Protein AF-A0A957QCL2-F1 (afdb_monomer_lite)

Sequence (117 aa):
SWTLGHVIVHTTASAEESAFLAAEMARGVENHGRSRSEIPWETVTTIAQCRDRLEESRRMRLASLALWPTEPYLDLTYQPWPTAPEINAVGRFVLGFWHDSDHLGQIAECVRQAKGG

Secondary structure (DSSP, 8-state):
---HHHHHHHHHHHHHHHHHHHHHHTTTPPP-S-------GGG--SHHHHHHHHHHHHHHHHHHHHTS-SS---S--B-SSTTSPPB-HHHHHHHHHHHHHHTHHHHHHHHHHHH--

Radius of gyration: 15.73 Å; chains: 1; bounding box: 35×24×48 Å

Foldseek 3Di:
DDALLRLLQVLLQLLLQLLQQLLCLQVVHADPDTDGDGDDSVVVDDPVSSVVSVVVSVVSSVVSVVSHPPRGDFVRWDANDPPRDIGGSVRSNVVSVVSNVVCPVVSVVNVVVVVVD

pLDDT: mean 95.17, std 6.0, range [50.0, 98.62]

Structure (mmCIF, N/CA/C/O backbone):
data_AF-A0A957QCL2-F1
#
_entry.id   AF-A0A957QCL2-F1
#
loop_
_atom_site.group_PDB
_atom_site.id
_atom_site.type_symbol
_atom_site.label_atom_id
_atom_site.label_alt_id
_atom_site.label_comp_id
_atom_site.label_asym_id
_atom_site.label_entity_id
_atom_site.label_seq_id
_atom_site.pdbx_PDB_ins_code
_atom_site.Cartn_x
_atom_site.Cartn_y
_atom_site.Cartn_z
_atom_site.occupancy
_atom_site.B_iso_or_equiv
_atom_site.auth_seq_id
_atom_site.auth_comp_id
_atom_site.auth_asym_id
_atom_site.auth_atom_id
_atom_site.pdbx_PDB_model_num
ATOM 1 N N . SER A 1 1 ? -3.769 13.156 20.425 1.00 80.44 1 SER A N 1
ATOM 2 C CA . SER A 1 1 ? -3.567 11.723 20.129 1.00 80.44 1 SER A CA 1
ATOM 3 C C . SER A 1 1 ? -4.410 11.363 18.917 1.00 80.44 1 SER A C 1
ATOM 5 O O . SER A 1 1 ? -5.479 11.950 18.780 1.00 80.44 1 SER A O 1
ATOM 7 N N . TRP A 1 2 ? -3.950 10.482 18.024 1.00 91.12 2 TRP A N 1
ATOM 8 C CA . TRP A 1 2 ? -4.788 9.982 16.923 1.00 91.12 2 TRP A CA 1
ATOM 9 C C . TRP A 1 2 ? -5.814 8.978 17.456 1.00 91.12 2 TRP A C 1
ATOM 11 O O . TRP A 1 2 ? -5.521 8.208 18.371 1.00 91.12 2 TRP A O 1
ATOM 21 N N . THR A 1 3 ? -7.022 8.996 16.894 1.00 93.75 3 THR A N 1
ATOM 22 C CA . THR A 1 3 ? -8.032 7.966 17.161 1.00 93.75 3 THR A CA 1
ATOM 23 C C . THR A 1 3 ? -7.694 6.696 16.382 1.00 93.75 3 THR A C 1
ATOM 25 O O . THR A 1 3 ? -6.943 6.742 15.407 1.00 93.75 3 THR A O 1
ATOM 28 N N . LEU A 1 4 ? -8.293 5.562 16.759 1.00 95.44 4 LEU A N 1
ATOM 29 C CA . LEU A 1 4 ? -8.166 4.334 15.972 1.00 95.44 4 LEU A CA 1
ATOM 30 C C . LEU A 1 4 ? -8.613 4.552 14.515 1.00 95.44 4 LEU A C 1
ATOM 32 O O . LEU A 1 4 ? -7.903 4.149 13.601 1.00 95.44 4 LEU A O 1
ATOM 36 N N . GLY A 1 5 ? -9.739 5.243 14.301 1.00 96.31 5 GLY A N 1
ATOM 37 C CA . GLY A 1 5 ? -10.237 5.567 12.960 1.00 96.31 5 GLY A CA 1
ATOM 38 C C . GLY A 1 5 ? -9.229 6.365 12.130 1.00 96.31 5 GLY A C 1
ATOM 39 O O . GLY A 1 5 ? -8.992 6.026 10.975 1.00 96.31 5 GLY A O 1
ATOM 40 N N . HIS A 1 6 ? -8.560 7.351 12.736 1.00 96.75 6 HIS A N 1
ATOM 41 C CA . HIS A 1 6 ? -7.505 8.122 12.075 1.00 96.75 6 HIS A CA 1
ATOM 42 C C . HIS A 1 6 ? -6.334 7.229 11.652 1.00 96.75 6 HIS A C 1
ATOM 44 O O . HIS A 1 6 ? -5.956 7.243 10.483 1.00 96.75 6 HIS A O 1
ATOM 50 N N . VAL A 1 7 ? -5.805 6.397 12.558 1.00 96.88 7 VAL A N 1
ATOM 51 C CA . VAL A 1 7 ? -4.690 5.495 12.221 1.00 96.88 7 VAL A CA 1
ATOM 52 C C . VAL A 1 7 ? -5.070 4.561 11.067 1.00 96.88 7 VAL A C 1
ATOM 54 O O . VAL A 1 7 ? -4.292 4.416 10.133 1.00 96.88 7 VAL A O 1
ATOM 57 N N . ILE A 1 8 ? -6.274 3.978 11.091 1.00 97.38 8 ILE A N 1
ATOM 58 C CA . ILE A 1 8 ? -6.742 3.060 10.040 1.00 97.38 8 ILE A CA 1
ATOM 59 C C . ILE A 1 8 ? -6.882 3.757 8.685 1.00 97.38 8 ILE A C 1
ATOM 61 O O . ILE A 1 8 ? -6.441 3.214 7.675 1.00 97.38 8 ILE A O 1
ATOM 65 N N . VAL A 1 9 ? -7.477 4.950 8.638 1.00 97.44 9 VAL A N 1
ATOM 66 C CA . VAL A 1 9 ? -7.611 5.718 7.389 1.00 97.44 9 VAL A CA 1
ATOM 67 C C . VAL A 1 9 ? -6.243 6.074 6.813 1.00 97.44 9 VAL A C 1
ATOM 69 O O . VAL A 1 9 ? -6.017 5.907 5.615 1.00 97.44 9 VAL A O 1
ATOM 72 N N . HIS A 1 10 ? -5.322 6.513 7.667 1.00 97.12 10 HIS A N 1
ATOM 73 C CA . HIS A 1 10 ? -3.993 6.940 7.253 1.00 97.12 10 HIS A CA 1
ATOM 74 C C . HIS A 1 10 ? -3.153 5.797 6.665 1.00 97.12 10 HIS A C 1
ATOM 76 O O . HIS A 1 10 ? -2.545 5.947 5.599 1.00 97.12 10 HIS A O 1
ATOM 82 N N . THR A 1 11 ? -3.109 4.653 7.354 1.00 96.75 11 THR A N 1
ATOM 83 C CA . THR A 1 11 ? -2.313 3.493 6.925 1.00 96.75 11 THR A CA 1
ATOM 84 C C . THR A 1 11 ? -2.855 2.920 5.625 1.00 96.75 11 THR A C 1
ATOM 86 O O . THR A 1 11 ? -2.135 2.851 4.631 1.00 96.75 11 THR A O 1
ATOM 89 N N . THR A 1 12 ? -4.161 2.649 5.574 1.00 97.38 12 THR A N 1
ATOM 90 C CA . THR A 1 12 ? -4.809 2.092 4.379 1.00 97.38 12 THR A CA 1
ATOM 91 C C . THR A 1 12 ? -4.619 2.967 3.141 1.00 97.38 12 THR A C 1
ATOM 93 O O . THR A 1 12 ? -4.234 2.449 2.094 1.00 97.38 12 THR A O 1
ATOM 96 N N . ALA A 1 13 ? -4.775 4.287 3.255 1.00 97.2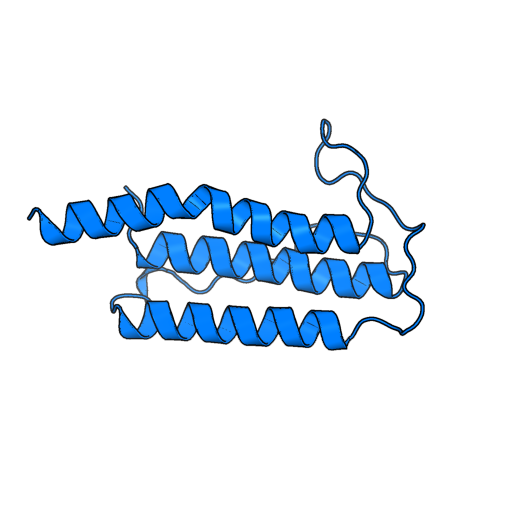5 13 ALA A N 1
ATOM 97 C CA . ALA A 1 13 ? -4.555 5.189 2.128 1.00 97.25 13 ALA A CA 1
ATOM 98 C C . ALA A 1 13 ? -3.086 5.257 1.680 1.00 97.25 13 ALA A C 1
ATOM 100 O O . ALA A 1 13 ? -2.805 5.354 0.484 1.00 97.25 13 ALA A O 1
ATOM 101 N N . SER A 1 14 ? -2.141 5.187 2.621 1.00 96.50 14 SER A N 1
ATOM 102 C CA . SER A 1 14 ? -0.706 5.153 2.308 1.00 96.50 14 SER A CA 1
ATOM 103 C C . SER A 1 14 ? -0.319 3.855 1.594 1.00 96.50 14 SER A C 1
ATOM 105 O O . SER A 1 14 ? 0.405 3.887 0.597 1.00 96.50 14 SER A O 1
ATOM 107 N N . ALA A 1 15 ? -0.837 2.714 2.053 1.00 97.25 15 ALA A N 1
ATOM 108 C CA . ALA A 1 15 ? -0.586 1.421 1.430 1.00 97.25 15 ALA A CA 1
ATOM 109 C C . ALA A 1 15 ? -1.246 1.293 0.052 1.00 97.25 15 ALA A C 1
ATOM 111 O O . ALA A 1 15 ? -0.645 0.733 -0.863 1.00 97.25 15 ALA A O 1
ATOM 112 N N . GLU A 1 16 ? -2.451 1.837 -0.123 1.00 98.12 16 GLU A N 1
ATOM 113 C CA . GLU A 1 16 ? -3.129 1.899 -1.421 1.00 98.12 16 GLU A CA 1
ATOM 114 C C . GLU A 1 16 ? -2.371 2.765 -2.420 1.00 98.12 16 GLU A C 1
ATOM 116 O O . GLU A 1 16 ? -2.089 2.296 -3.518 1.00 98.12 16 GLU A O 1
ATOM 121 N N . GLU A 1 17 ? -1.974 3.982 -2.039 1.00 97.81 17 GLU A N 1
ATOM 122 C CA . GLU A 1 17 ? -1.133 4.851 -2.874 1.00 97.81 17 GLU A CA 1
ATOM 123 C C . GLU A 1 17 ? 0.121 4.105 -3.350 1.00 97.81 17 GLU A C 1
ATOM 125 O O . GLU A 1 17 ? 0.430 4.080 -4.543 1.00 97.81 17 GLU A O 1
ATOM 130 N N . SER A 1 18 ? 0.819 3.443 -2.423 1.00 97.69 18 SER A N 1
ATOM 131 C CA . SER A 1 18 ? 2.003 2.648 -2.749 1.00 97.69 18 SER A CA 1
ATOM 132 C C . SER A 1 18 ? 1.684 1.518 -3.731 1.00 97.69 18 SER A C 1
ATOM 134 O O . SER A 1 18 ? 2.451 1.265 -4.657 1.00 97.69 18 SER A O 1
ATOM 136 N N . ALA A 1 19 ? 0.539 0.861 -3.559 1.00 98.06 19 ALA A N 1
ATOM 137 C CA . ALA A 1 19 ? 0.117 -0.269 -4.367 1.00 98.06 19 ALA A CA 1
ATOM 138 C C . ALA A 1 19 ? -0.277 0.116 -5.803 1.00 98.06 19 ALA A C 1
ATOM 140 O O . ALA A 1 19 ? 0.105 -0.580 -6.748 1.00 98.06 19 ALA A O 1
ATOM 141 N N . PHE A 1 20 ? -0.987 1.234 -5.979 1.00 97.94 20 PHE A N 1
ATOM 142 C CA . PHE A 1 20 ? -1.344 1.754 -7.302 1.00 97.94 20 PHE A CA 1
ATOM 143 C C . PHE A 1 20 ? -0.120 2.271 -8.058 1.00 97.94 20 PHE A C 1
ATOM 145 O O . PHE A 1 20 ? 0.087 1.885 -9.206 1.00 97.94 20 PHE A O 1
ATOM 152 N N . LEU A 1 21 ? 0.742 3.054 -7.404 1.00 98.06 21 LEU A N 1
ATOM 153 C CA . LEU A 1 21 ? 1.966 3.556 -8.039 1.00 98.06 21 LEU A CA 1
ATOM 154 C C . LEU A 1 21 ? 2.930 2.421 -8.401 1.00 98.06 21 LEU A C 1
ATOM 156 O O . LEU A 1 21 ? 3.586 2.474 -9.435 1.00 98.06 21 LEU A O 1
ATOM 160 N N . ALA A 1 22 ? 2.991 1.361 -7.593 1.00 98.25 22 ALA A N 1
ATOM 161 C CA . ALA A 1 22 ? 3.758 0.172 -7.941 1.00 98.25 22 ALA A CA 1
ATOM 162 C C . ALA A 1 22 ? 3.217 -0.529 -9.200 1.00 98.25 22 ALA A C 1
ATOM 164 O O . ALA A 1 22 ? 4.003 -0.960 -10.038 1.00 98.25 22 ALA A O 1
ATOM 165 N N . ALA A 1 23 ? 1.892 -0.619 -9.362 1.00 98.31 23 A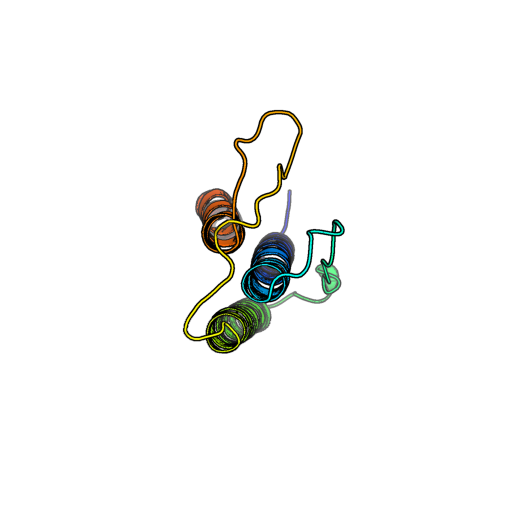LA A N 1
ATOM 166 C CA . ALA A 1 23 ? 1.278 -1.194 -10.561 1.00 98.31 23 ALA A CA 1
ATOM 167 C C . ALA A 1 23 ? 1.520 -0.341 -11.819 1.00 98.31 23 ALA A C 1
ATOM 169 O O . ALA A 1 23 ? 1.694 -0.883 -12.910 1.00 98.31 23 ALA A O 1
ATOM 170 N N . GLU A 1 24 ? 1.566 0.984 -11.677 1.00 98.31 24 GLU A N 1
ATOM 171 C CA . GLU A 1 24 ? 1.970 1.898 -12.749 1.00 98.31 24 GLU A CA 1
ATOM 172 C C . GLU A 1 24 ? 3.434 1.678 -13.152 1.00 98.31 24 GLU A C 1
ATOM 174 O O . GLU A 1 24 ? 3.719 1.431 -14.326 1.00 98.31 24 GLU A O 1
ATOM 179 N N . MET A 1 25 ? 4.347 1.658 -12.177 1.00 98.38 25 MET A N 1
ATOM 180 C CA . MET A 1 25 ? 5.768 1.392 -12.417 1.00 98.38 25 MET A CA 1
ATOM 181 C C . MET A 1 25 ? 6.004 0.021 -13.057 1.00 98.38 25 MET A C 1
ATOM 183 O O . MET A 1 25 ? 6.774 -0.089 -14.006 1.00 98.38 25 MET A O 1
ATOM 187 N N . ALA A 1 26 ? 5.292 -1.020 -12.609 1.00 98.62 26 ALA A N 1
ATOM 188 C CA . ALA A 1 26 ? 5.379 -2.365 -13.182 1.00 98.62 26 ALA A CA 1
ATOM 189 C C . ALA A 1 26 ? 4.989 -2.413 -14.670 1.00 98.62 26 ALA A C 1
ATOM 191 O O . ALA A 1 26 ? 5.346 -3.365 -15.361 1.00 98.62 26 ALA A O 1
ATOM 192 N N . ARG A 1 27 ? 4.278 -1.392 -15.167 1.00 97.94 27 ARG A N 1
ATOM 193 C CA . ARG A 1 27 ? 3.870 -1.209 -16.568 1.00 97.94 27 ARG A CA 1
ATOM 194 C C . ARG A 1 27 ? 4.720 -0.172 -17.316 1.00 97.94 27 ARG A C 1
ATOM 196 O O . ARG A 1 27 ? 4.368 0.189 -18.436 1.00 97.94 27 ARG A O 1
ATOM 203 N N . GLY A 1 28 ? 5.809 0.304 -16.711 1.00 97.75 28 GLY A N 1
ATOM 204 C CA . GLY A 1 28 ? 6.743 1.250 -17.323 1.00 97.75 28 GLY A CA 1
ATOM 205 C C . GLY A 1 28 ? 6.345 2.723 -17.196 1.00 97.75 28 GLY A C 1
ATOM 206 O O . GLY A 1 28 ? 6.875 3.550 -17.931 1.00 97.75 28 GLY A O 1
ATOM 207 N N . VAL A 1 29 ? 5.414 3.073 -16.301 1.00 98.12 29 VAL A N 1
ATOM 208 C CA . VAL A 1 29 ? 5.058 4.476 -16.037 1.00 98.12 29 VAL A CA 1
ATOM 209 C C . VAL A 1 29 ? 5.993 5.048 -14.972 1.00 98.12 29 VAL A C 1
ATOM 211 O O . VAL A 1 29 ? 6.073 4.518 -13.863 1.00 98.12 29 VAL A O 1
ATOM 214 N N . GLU A 1 30 ? 6.693 6.134 -15.304 1.00 97.56 30 GLU A N 1
ATOM 215 C CA . GLU A 1 30 ? 7.572 6.845 -14.369 1.00 97.56 30 GLU A CA 1
ATOM 216 C C . GLU A 1 30 ? 6.801 7.365 -13.149 1.00 97.56 30 GLU A C 1
ATOM 218 O O . GLU A 1 30 ? 5.649 7.798 -13.252 1.00 97.56 30 GLU A O 1
ATOM 223 N N . ASN A 1 31 ? 7.443 7.345 -11.976 1.00 96.25 31 ASN A N 1
ATOM 224 C CA . ASN A 1 31 ? 6.829 7.900 -10.777 1.00 96.25 31 ASN A CA 1
ATOM 225 C C . ASN A 1 31 ? 6.600 9.411 -10.943 1.00 96.25 31 ASN A C 1
ATOM 227 O O . ASN A 1 31 ? 7.524 10.162 -11.243 1.00 96.25 31 ASN A O 1
ATOM 231 N N . HIS A 1 32 ? 5.371 9.856 -10.684 1.00 96.12 32 HIS A N 1
ATOM 232 C CA . HIS A 1 32 ? 4.947 11.255 -10.833 1.00 96.12 32 HIS A CA 1
ATOM 233 C C . HIS A 1 32 ? 4.519 11.903 -9.507 1.00 96.12 32 HIS A C 1
ATOM 235 O O . HIS A 1 32 ? 3.920 12.978 -9.490 1.00 96.12 32 HIS A O 1
ATOM 241 N N . GLY A 1 33 ? 4.873 11.287 -8.376 1.00 93.31 33 GLY A N 1
ATOM 242 C CA . GLY A 1 33 ? 4.598 11.810 -7.041 1.00 93.31 33 GLY A CA 1
ATOM 243 C C . GLY A 1 33 ? 3.416 11.136 -6.343 1.00 93.31 33 GLY A C 1
ATOM 244 O O . GLY A 1 33 ? 3.311 9.908 -6.312 1.00 93.31 33 GLY A O 1
ATOM 245 N N . ARG A 1 34 ? 2.589 11.944 -5.666 1.00 93.19 34 ARG A N 1
ATOM 246 C CA . ARG A 1 34 ? 1.528 11.470 -4.764 1.00 93.19 34 ARG A CA 1
ATOM 247 C C . ARG A 1 34 ? 0.225 11.202 -5.508 1.00 93.19 34 ARG A C 1
ATOM 249 O O . ARG A 1 34 ? -0.220 12.027 -6.298 1.00 93.19 34 ARG A O 1
ATOM 256 N N . SER A 1 35 ? -0.430 10.104 -5.152 1.00 93.19 35 SER A N 1
ATOM 257 C CA . SER A 1 35 ? -1.761 9.716 -5.642 1.00 93.19 35 SER A CA 1
ATOM 258 C C . SER A 1 35 ? -2.726 9.355 -4.506 1.00 93.19 35 SER A C 1
ATOM 260 O O . SER A 1 35 ? -3.768 8.741 -4.727 1.00 93.19 35 SER A O 1
ATOM 262 N N . ARG A 1 36 ? -2.390 9.736 -3.268 1.00 92.00 36 ARG A N 1
ATOM 263 C CA . ARG A 1 36 ? -3.180 9.408 -2.081 1.00 92.00 36 ARG A CA 1
ATOM 264 C C . ARG A 1 36 ? -4.597 9.969 -2.120 1.00 92.00 36 ARG A C 1
ATOM 266 O O . ARG A 1 36 ? -4.794 11.170 -2.292 1.00 92.00 36 ARG A O 1
ATOM 273 N N . SER A 1 37 ? -5.557 9.102 -1.814 1.00 91.94 37 SER A N 1
ATOM 274 C CA . SER A 1 37 ? -6.935 9.466 -1.502 1.00 91.94 37 SER A CA 1
ATOM 275 C C . SER A 1 37 ? -7.264 8.987 -0.089 1.00 91.94 37 SER A C 1
ATOM 277 O O . SER A 1 37 ? -7.211 7.792 0.193 1.00 91.94 37 SER A O 1
ATOM 279 N N . GLU A 1 38 ? -7.550 9.924 0.813 1.00 92.69 38 GLU A N 1
ATOM 280 C CA . GLU A 1 38 ? -7.957 9.632 2.191 1.00 92.69 38 GLU A CA 1
ATOM 281 C C . GLU A 1 38 ? -9.437 9.995 2.361 1.00 92.69 38 GLU A C 1
ATOM 283 O O . GLU A 1 38 ? -9.876 11.057 1.914 1.00 92.69 38 GLU A O 1
ATOM 288 N N . ILE A 1 39 ? -10.213 9.126 3.016 1.00 93.81 39 ILE A N 1
ATOM 289 C CA . ILE A 1 39 ? -11.560 9.489 3.474 1.00 93.81 39 ILE A CA 1
ATOM 290 C C . ILE A 1 39 ? -11.451 10.364 4.735 1.00 93.81 39 ILE A C 1
ATOM 292 O O . ILE A 1 39 ? -10.486 10.212 5.481 1.00 93.81 39 ILE A O 1
ATOM 296 N N . PRO A 1 40 ? -12.416 11.249 5.037 1.00 96.06 40 PRO A N 1
ATOM 297 C CA . PRO A 1 40 ? -12.375 12.029 6.273 1.00 96.06 40 PRO A CA 1
ATOM 298 C C . PRO A 1 40 ? -12.442 11.100 7.493 1.00 96.06 40 PRO A C 1
ATOM 300 O O . PRO A 1 40 ? -13.445 10.407 7.700 1.00 96.06 40 PRO A O 1
ATOM 303 N N . TRP A 1 41 ? -11.376 11.049 8.294 1.00 96.31 41 TRP A N 1
ATOM 304 C CA . TRP A 1 41 ? -11.259 10.105 9.411 1.00 96.31 41 TRP A CA 1
ATOM 305 C C . TRP A 1 41 ? -12.322 10.332 10.489 1.00 96.31 41 TRP A C 1
ATOM 307 O O . TRP A 1 41 ? -12.699 9.392 11.186 1.00 96.31 41 TRP A O 1
ATOM 317 N N . GLU A 1 42 ? -12.852 11.550 10.591 1.00 96.75 42 GLU A N 1
ATOM 318 C CA . GLU A 1 42 ? -13.932 11.938 11.498 1.00 96.75 42 GLU A CA 1
ATOM 319 C C . GLU A 1 42 ? -15.219 11.138 11.246 1.00 96.75 42 GLU A C 1
ATOM 321 O O . GLU A 1 42 ? -16.058 11.007 12.136 1.00 96.75 42 GLU A O 1
ATOM 326 N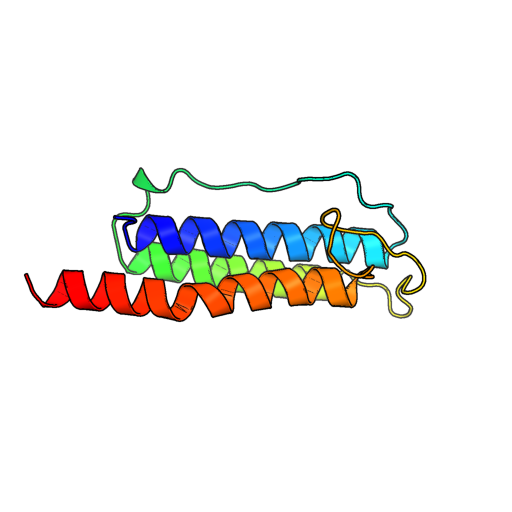 N . THR A 1 43 ? -15.375 10.573 10.044 1.00 96.75 43 THR A N 1
ATOM 327 C CA . THR A 1 43 ? -16.530 9.738 9.676 1.00 96.75 43 THR A CA 1
ATOM 328 C C . THR A 1 43 ? -16.393 8.279 10.133 1.00 96.75 43 THR A C 1
ATOM 330 O O . THR A 1 43 ? -17.391 7.552 10.189 1.00 96.75 43 THR A O 1
ATOM 333 N N . VAL A 1 44 ? -15.184 7.847 10.515 1.00 96.75 44 VAL A N 1
ATOM 334 C CA . VAL A 1 44 ? -14.880 6.488 10.985 1.00 96.75 44 VAL A CA 1
ATOM 335 C C . VAL A 1 44 ? -14.980 6.453 12.508 1.00 96.75 44 VAL A C 1
ATOM 337 O O . VAL A 1 44 ? -14.015 6.686 13.236 1.00 96.75 44 VAL A O 1
ATOM 340 N N . THR A 1 45 ? -16.181 6.162 12.998 1.00 95.62 45 THR A N 1
ATOM 341 C CA . THR A 1 45 ? -16.540 6.244 14.424 1.00 95.62 45 THR A CA 1
ATOM 342 C C . THR A 1 45 ? -16.784 4.882 15.068 1.00 95.62 45 THR A C 1
ATOM 344 O O . THR A 1 45 ? -16.921 4.787 16.287 1.00 95.62 45 THR A O 1
ATOM 347 N N . THR A 1 46 ? -16.806 3.806 14.278 1.00 95.56 46 THR A N 1
ATOM 348 C CA . THR A 1 46 ? -17.085 2.448 14.757 1.00 95.56 46 THR A CA 1
ATOM 349 C C . THR A 1 46 ? -15.977 1.460 14.393 1.00 95.56 46 THR A C 1
ATOM 351 O O . THR A 1 46 ? -15.264 1.605 13.398 1.00 95.56 46 THR A O 1
ATOM 354 N N . ILE A 1 47 ? -15.867 0.386 15.181 1.00 95.31 47 ILE A N 1
ATOM 355 C CA . ILE A 1 47 ? -14.961 -0.735 14.884 1.00 95.31 47 ILE A CA 1
ATOM 356 C C . ILE A 1 47 ? -15.354 -1.449 13.585 1.00 95.31 47 ILE A C 1
ATOM 358 O O . ILE A 1 47 ? -14.473 -1.927 12.873 1.00 95.31 47 ILE A O 1
ATOM 362 N N . ALA A 1 48 ? -16.651 -1.520 13.268 1.00 97.81 48 ALA A N 1
ATOM 363 C CA . ALA A 1 48 ? -17.127 -2.095 12.012 1.00 97.81 48 ALA A CA 1
ATOM 364 C C . ALA A 1 48 ? -16.545 -1.333 10.813 1.00 97.81 48 ALA A C 1
ATOM 366 O O . ALA A 1 48 ? -15.854 -1.936 10.003 1.00 97.81 48 ALA A O 1
ATOM 367 N N . GLN A 1 49 ? -16.664 -0.001 10.799 1.00 97.88 49 GLN A N 1
ATOM 368 C CA . GLN A 1 49 ? -16.075 0.833 9.743 1.00 97.88 49 GLN A CA 1
ATOM 369 C C . GLN A 1 49 ? -14.550 0.681 9.648 1.00 97.88 49 GLN A C 1
ATOM 371 O O . GLN A 1 49 ? -14.003 0.661 8.549 1.00 97.88 49 GLN A O 1
ATOM 376 N N . CYS A 1 50 ? -13.850 0.541 10.780 1.00 97.25 50 CYS A N 1
ATOM 377 C CA . CYS A 1 50 ? -12.407 0.284 10.765 1.00 97.25 50 CYS A CA 1
ATOM 378 C C . CYS A 1 50 ? -12.073 -1.039 10.056 1.00 97.25 50 CYS A C 1
ATOM 380 O O . CYS A 1 50 ? -11.131 -1.100 9.270 1.00 97.25 50 CYS A O 1
ATOM 382 N N . ARG A 1 51 ? -12.840 -2.103 10.329 1.00 97.62 51 ARG A N 1
ATOM 383 C CA . ARG A 1 51 ? -12.662 -3.411 9.681 1.00 97.62 51 ARG A CA 1
ATOM 384 C C . ARG A 1 51 ? -13.004 -3.352 8.199 1.00 97.62 51 ARG A C 1
ATOM 386 O O . ARG A 1 51 ? -12.214 -3.829 7.394 1.00 97.62 51 ARG A O 1
ATOM 393 N N . ASP A 1 52 ? -14.114 -2.714 7.847 1.00 98.25 52 ASP A N 1
ATOM 394 C CA . ASP A 1 52 ? -14.536 -2.563 6.453 1.00 98.25 52 ASP A CA 1
ATOM 395 C C . ASP A 1 52 ? -13.472 -1.818 5.638 1.00 98.25 52 ASP A C 1
ATOM 397 O O . ASP A 1 52 ? -13.099 -2.261 4.553 1.00 98.25 52 ASP A O 1
ATOM 401 N N . ARG A 1 53 ? -12.892 -0.748 6.200 1.00 97.56 53 ARG A N 1
ATOM 402 C CA . ARG A 1 53 ? -11.807 0.006 5.559 1.00 97.56 53 ARG A CA 1
ATOM 403 C C . ARG A 1 53 ? -10.552 -0.844 5.336 1.00 97.56 53 ARG A C 1
ATOM 405 O O . ARG A 1 53 ? -9.924 -0.730 4.282 1.00 97.56 53 ARG A O 1
ATOM 412 N N . LEU A 1 54 ? -10.192 -1.696 6.302 1.00 97.38 54 LEU A N 1
ATOM 413 C CA . LEU A 1 54 ? -9.067 -2.633 6.184 1.00 97.38 54 LEU A CA 1
ATOM 414 C C . LEU A 1 54 ? -9.314 -3.696 5.104 1.00 97.38 54 LEU A C 1
ATOM 416 O O . LEU A 1 54 ? -8.405 -3.986 4.323 1.00 97.38 54 LEU A O 1
ATOM 420 N N . GLU A 1 55 ? -10.522 -4.257 5.036 1.00 98.50 55 GLU A N 1
ATOM 421 C CA . GLU A 1 55 ? -10.889 -5.256 4.025 1.00 98.50 55 GLU A CA 1
ATOM 422 C C . GLU A 1 55 ? -10.961 -4.652 2.619 1.00 98.50 55 GLU A C 1
ATOM 424 O O . GLU A 1 55 ? -10.4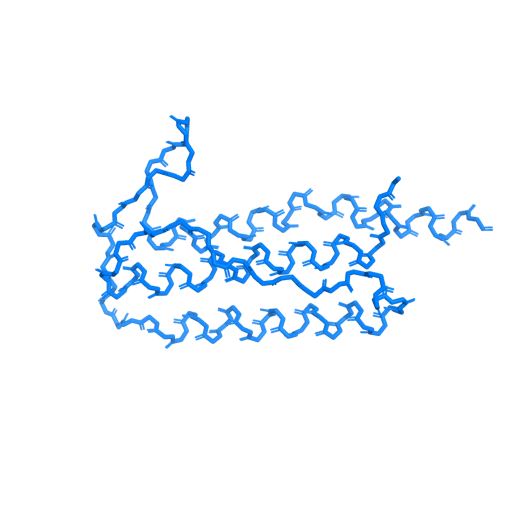50 -5.237 1.661 1.00 98.50 55 GLU A O 1
ATOM 429 N N . GLU A 1 56 ? -11.504 -3.442 2.484 1.00 98.19 56 GLU A N 1
ATOM 430 C CA . GLU A 1 56 ? -11.468 -2.696 1.227 1.00 98.19 56 GLU A CA 1
ATOM 431 C C . GLU A 1 56 ? -10.024 -2.454 0.769 1.00 98.19 56 GLU A C 1
ATOM 433 O O . GLU A 1 56 ? -9.671 -2.780 -0.368 1.00 98.19 56 GLU A O 1
ATOM 438 N N . SER A 1 57 ? -9.168 -1.975 1.675 1.00 97.81 57 SER A N 1
ATOM 439 C CA . SER A 1 57 ? -7.748 -1.756 1.398 1.00 97.81 57 SER A CA 1
ATOM 440 C C . SER A 1 57 ? -7.036 -3.040 0.983 1.00 97.81 57 SER A C 1
ATOM 442 O O . SER A 1 57 ? -6.251 -3.068 0.033 1.00 97.81 57 SER A O 1
ATOM 444 N N . ARG A 1 58 ? -7.315 -4.154 1.672 1.00 98.00 58 ARG A N 1
ATOM 445 C CA . ARG A 1 58 ? -6.792 -5.477 1.314 1.00 98.00 58 ARG A CA 1
ATOM 446 C C . ARG A 1 58 ? -7.211 -5.866 -0.103 1.00 98.00 58 ARG A C 1
ATOM 448 O O . ARG A 1 58 ? -6.355 -6.255 -0.897 1.00 98.00 58 ARG A O 1
ATOM 455 N N . ARG A 1 59 ? -8.498 -5.740 -0.435 1.00 98.50 59 ARG A N 1
ATOM 456 C CA . ARG A 1 59 ? -9.032 -6.042 -1.771 1.00 98.50 59 ARG A CA 1
ATOM 457 C C . ARG A 1 59 ? -8.349 -5.199 -2.849 1.00 98.50 59 ARG A C 1
ATOM 459 O O . ARG A 1 59 ? -7.956 -5.747 -3.875 1.00 98.50 59 ARG A O 1
ATOM 466 N N . MET A 1 60 ? -8.186 -3.895 -2.621 1.00 98.06 60 MET A N 1
ATOM 467 C CA . MET A 1 60 ? -7.546 -2.976 -3.569 1.00 98.06 60 MET A CA 1
ATOM 468 C C . MET A 1 60 ? -6.078 -3.332 -3.820 1.00 98.06 60 MET A C 1
ATOM 470 O O . MET A 1 60 ? -5.665 -3.410 -4.974 1.00 98.06 60 MET A O 1
ATOM 474 N N . ARG A 1 61 ? -5.310 -3.631 -2.767 1.00 97.75 61 ARG A N 1
ATOM 475 C CA . ARG A 1 61 ? -3.893 -4.026 -2.880 1.00 97.75 61 ARG A CA 1
ATOM 476 C C . ARG A 1 61 ? -3.697 -5.370 -3.582 1.00 97.75 61 ARG A C 1
ATOM 478 O O . ARG A 1 61 ? -2.754 -5.541 -4.345 1.00 97.75 61 ARG A O 1
ATOM 485 N N . LEU A 1 62 ? -4.592 -6.331 -3.355 1.00 98.19 62 LEU A N 1
ATOM 486 C CA . LEU A 1 62 ? -4.566 -7.599 -4.091 1.00 98.19 62 LEU A CA 1
ATOM 487 C C . LEU A 1 62 ? -4.928 -7.397 -5.567 1.00 98.19 62 LEU A C 1
ATOM 489 O O . LEU A 1 62 ? -4.286 -7.974 -6.442 1.00 98.19 62 LEU A O 1
ATOM 493 N N . ALA A 1 63 ? -5.920 -6.550 -5.853 1.00 98.44 63 ALA A N 1
ATOM 494 C CA . ALA A 1 63 ? -6.282 -6.211 -7.222 1.00 98.44 63 ALA A CA 1
ATOM 495 C C . ALA A 1 63 ? -5.141 -5.485 -7.951 1.00 98.44 63 ALA A C 1
ATOM 497 O O . ALA A 1 63 ? -4.888 -5.790 -9.110 1.00 98.44 63 ALA A O 1
ATOM 498 N N . SER A 1 64 ? -4.414 -4.581 -7.286 1.00 97.88 64 SER A N 1
ATOM 499 C CA . SER A 1 64 ? -3.296 -3.873 -7.914 1.00 97.88 64 SER A CA 1
ATOM 500 C C . SER A 1 64 ? -2.146 -4.810 -8.284 1.00 97.88 64 SER A C 1
ATOM 502 O O . SER A 1 64 ? -1.542 -4.614 -9.330 1.00 97.88 64 SER A O 1
ATOM 504 N N . LEU A 1 65 ? -1.875 -5.852 -7.488 1.00 97.56 65 LEU A N 1
ATOM 505 C CA . LEU A 1 65 ? -0.921 -6.906 -7.858 1.00 97.56 65 LEU A CA 1
ATOM 506 C C . LEU A 1 65 ? -1.386 -7.692 -9.085 1.00 97.56 65 LEU A C 1
ATOM 508 O O . LEU A 1 65 ? -0.581 -8.005 -9.955 1.00 97.56 65 LEU A O 1
ATOM 512 N N . ALA A 1 66 ? -2.684 -7.979 -9.187 1.00 97.88 66 ALA A N 1
ATOM 513 C CA . ALA A 1 66 ? -3.244 -8.687 -10.336 1.00 97.88 66 ALA A CA 1
ATOM 514 C C . ALA A 1 66 ? -3.174 -7.879 -11.650 1.00 97.88 66 ALA A C 1
ATOM 516 O O . ALA A 1 66 ? -3.332 -8.457 -12.722 1.00 97.88 66 ALA A O 1
ATOM 517 N N . LEU A 1 67 ? -2.934 -6.563 -11.583 1.00 96.25 67 LEU A N 1
ATOM 518 C CA . LEU A 1 67 ? -2.717 -5.707 -12.757 1.00 96.25 67 LEU A CA 1
ATOM 519 C C . LEU A 1 67 ? -1.289 -5.781 -13.312 1.00 96.25 67 LEU A C 1
ATOM 521 O O . LEU A 1 67 ? -1.037 -5.236 -14.389 1.00 96.25 67 LEU A O 1
ATOM 525 N N . TRP A 1 68 ? -0.344 -6.378 -12.580 1.00 98.31 68 TRP A N 1
ATOM 526 C CA . TRP A 1 68 ? 1.043 -6.438 -13.030 1.00 98.31 68 TRP A CA 1
ATOM 527 C C . TRP A 1 68 ? 1.147 -7.343 -14.264 1.00 98.31 68 TRP A C 1
ATOM 529 O O . TRP A 1 68 ? 0.539 -8.417 -14.288 1.00 98.31 68 TRP A O 1
ATOM 539 N N . PRO A 1 69 ? 1.904 -6.939 -15.297 1.00 97.75 69 PRO A N 1
ATOM 540 C CA . PRO A 1 69 ? 2.165 -7.818 -16.428 1.00 97.75 69 PRO A CA 1
ATOM 541 C C . PRO A 1 69 ? 2.978 -9.036 -15.968 1.00 97.75 69 PRO A C 1
ATOM 543 O O . PRO A 1 69 ? 3.688 -8.981 -14.964 1.00 97.75 69 PRO A O 1
ATOM 546 N N . THR A 1 70 ? 2.908 -10.134 -16.727 1.00 97.75 70 THR A N 1
ATOM 547 C CA . THR A 1 70 ? 3.712 -11.341 -16.460 1.00 97.75 70 THR A CA 1
ATOM 548 C C . THR A 1 70 ? 5.211 -11.030 -16.402 1.00 97.75 70 THR A C 1
ATOM 550 O O . THR A 1 70 ? 5.923 -11.614 -15.590 1.00 97.75 70 THR A O 1
ATOM 553 N N . GLU A 1 71 ? 5.663 -10.072 -17.213 1.00 97.75 71 GLU A N 1
ATOM 554 C CA . GLU A 1 71 ? 7.021 -9.526 -17.205 1.00 97.75 71 GLU A CA 1
ATOM 555 C C . GLU A 1 71 ? 6.969 -8.035 -16.814 1.00 97.75 71 GLU A C 1
ATOM 557 O O . GLU A 1 71 ? 6.722 -7.183 -17.670 1.00 97.75 71 GLU A O 1
ATOM 562 N N . PRO A 1 72 ? 7.113 -7.694 -15.518 1.00 98.00 72 PRO A N 1
ATOM 563 C CA . PRO A 1 72 ? 7.092 -6.308 -15.054 1.00 98.00 72 PRO A CA 1
ATOM 564 C C . PRO A 1 72 ? 8.393 -5.560 -15.355 1.00 98.00 72 PRO A C 1
ATOM 566 O O . PRO A 1 72 ? 9.483 -6.128 -15.316 1.00 98.00 72 PRO A O 1
ATOM 569 N N . TYR A 1 73 ? 8.279 -4.250 -15.579 1.00 97.75 73 TYR A N 1
ATOM 570 C CA . TYR A 1 73 ? 9.420 -3.349 -15.765 1.00 97.75 73 TYR A CA 1
ATOM 571 C C . TYR A 1 73 ? 10.127 -3.093 -14.425 1.00 97.75 73 TYR A C 1
ATOM 573 O O . TYR A 1 73 ? 9.777 -2.174 -13.686 1.00 97.75 73 TYR A O 1
ATOM 581 N N . LEU A 1 74 ? 11.111 -3.929 -14.087 1.00 97.94 74 LEU A N 1
ATOM 582 C CA . LEU A 1 74 ? 11.833 -3.850 -12.808 1.00 97.94 74 LEU A CA 1
ATOM 583 C C . LEU A 1 74 ? 13.101 -2.991 -12.843 1.00 97.94 74 LEU A C 1
ATOM 585 O O . LEU A 1 74 ? 13.602 -2.646 -11.771 1.00 97.94 74 LEU A O 1
ATOM 589 N N . ASP A 1 75 ? 13.568 -2.624 -14.037 1.00 98.00 75 ASP A N 1
ATOM 590 C CA . ASP A 1 75 ? 14.686 -1.691 -14.235 1.00 98.00 75 ASP A CA 1
ATOM 591 C C . ASP A 1 75 ? 14.259 -0.227 -14.054 1.00 98.00 75 ASP A C 1
ATOM 593 O O . ASP A 1 75 ? 15.099 0.650 -13.875 1.00 98.00 75 ASP A O 1
ATOM 597 N N . LEU A 1 76 ? 12.949 0.048 -14.083 1.00 98.12 76 LEU A N 1
ATOM 598 C CA . LEU A 1 76 ? 12.417 1.369 -13.779 1.00 98.12 76 LEU A CA 1
ATOM 599 C C . LEU A 1 76 ? 12.461 1.599 -12.266 1.00 98.12 76 LEU A C 1
ATOM 601 O O . LEU A 1 76 ? 11.672 1.024 -11.506 1.00 98.12 76 LEU A O 1
ATOM 605 N N . THR A 1 77 ? 13.377 2.461 -11.839 1.00 98.25 77 THR A N 1
ATOM 606 C CA . THR A 1 77 ? 13.573 2.837 -10.440 1.00 98.25 77 THR A CA 1
ATOM 607 C C . THR A 1 77 ? 13.251 4.307 -10.199 1.00 98.25 77 THR A C 1
ATOM 609 O O . THR A 1 77 ? 13.210 5.125 -11.116 1.00 98.25 77 THR A O 1
ATOM 612 N N . TYR A 1 78 ? 12.992 4.654 -8.939 1.00 96.75 78 TYR A N 1
ATOM 613 C CA . TYR A 1 78 ? 12.976 6.042 -8.491 1.00 96.75 78 TYR A CA 1
ATOM 614 C C . TYR A 1 78 ? 13.425 6.150 -7.033 1.00 96.75 78 TYR A C 1
ATOM 616 O O . TYR A 1 78 ? 13.375 5.176 -6.275 1.00 96.75 78 TYR A O 1
ATOM 624 N N . GLN A 1 79 ? 13.835 7.352 -6.631 1.00 97.19 79 GLN A N 1
ATOM 625 C CA . GLN A 1 79 ? 14.181 7.665 -5.252 1.00 97.19 79 GLN A CA 1
ATOM 626 C C . GLN A 1 79 ? 12.981 8.328 -4.538 1.00 97.19 79 GLN A C 1
ATOM 628 O O . GLN A 1 79 ? 12.599 9.441 -4.899 1.00 97.19 79 GLN A O 1
ATOM 633 N N . PRO A 1 80 ? 12.369 7.695 -3.518 1.00 94.00 80 PRO A N 1
ATOM 634 C CA . PRO A 1 80 ? 11.129 8.190 -2.914 1.00 94.00 80 PRO A CA 1
ATOM 635 C C . PRO A 1 80 ? 11.321 9.404 -1.994 1.00 94.00 80 PRO A C 1
ATOM 637 O O . PRO A 1 80 ? 10.394 10.191 -1.814 1.00 94.00 80 PRO A O 1
ATOM 640 N N . TRP A 1 81 ? 12.510 9.566 -1.412 1.00 93.94 81 TRP A N 1
ATOM 641 C CA . TRP A 1 81 ? 12.939 10.755 -0.666 1.00 93.94 81 TRP A CA 1
ATOM 642 C C . TRP A 1 81 ? 14.474 10.868 -0.710 1.00 93.94 81 TRP A C 1
ATOM 644 O O . TRP A 1 81 ? 15.128 9.850 -0.928 1.00 93.94 81 TRP A O 1
ATOM 654 N N . PRO A 1 82 ? 15.086 12.048 -0.465 1.00 95.00 82 PRO A N 1
ATOM 655 C CA . PRO A 1 82 ? 16.501 12.310 -0.786 1.00 95.00 82 PRO A CA 1
ATOM 656 C C . PRO A 1 82 ? 17.549 11.359 -0.185 1.00 95.00 82 PRO A C 1
ATOM 658 O O . PRO A 1 82 ? 18.678 11.304 -0.663 1.00 95.00 82 PRO A O 1
ATOM 661 N N . THR A 1 83 ? 17.206 10.633 0.879 1.00 95.50 83 THR A N 1
ATOM 662 C CA . THR A 1 83 ? 18.103 9.696 1.573 1.00 95.50 83 THR A CA 1
ATOM 663 C C . THR A 1 83 ? 17.721 8.228 1.391 1.00 95.50 83 THR A C 1
ATOM 665 O O . THR A 1 83 ? 18.422 7.355 1.897 1.00 95.50 83 THR A O 1
ATOM 668 N N . ALA A 1 84 ? 16.621 7.932 0.694 1.00 94.12 84 ALA A N 1
ATOM 669 C CA . ALA A 1 84 ? 16.253 6.558 0.382 1.00 94.12 84 ALA A CA 1
ATOM 670 C C . ALA A 1 84 ? 17.172 5.965 -0.690 1.00 94.12 84 ALA A C 1
ATOM 672 O O . ALA A 1 84 ? 17.626 6.696 -1.574 1.00 94.12 84 ALA A O 1
ATOM 673 N N . PRO A 1 85 ? 17.392 4.641 -0.673 1.00 96.25 85 PRO A N 1
ATOM 674 C CA . PRO A 1 85 ? 17.859 3.944 -1.862 1.00 96.25 85 PRO A CA 1
ATOM 675 C C . PRO A 1 85 ? 16.818 4.044 -2.986 1.00 96.25 85 PRO A C 1
ATOM 677 O O . PRO A 1 85 ? 15.627 4.261 -2.738 1.00 96.25 85 PRO A O 1
ATOM 680 N N . GLU A 1 86 ? 17.264 3.848 -4.223 1.00 97.75 86 GLU A N 1
ATOM 681 C CA . GLU A 1 86 ? 16.345 3.665 -5.340 1.00 97.75 86 GLU A CA 1
ATOM 682 C C . GLU A 1 86 ? 15.518 2.388 -5.174 1.00 97.75 86 GLU A C 1
ATOM 684 O O . GLU A 1 86 ? 16.008 1.358 -4.703 1.00 97.75 86 GLU A O 1
ATOM 689 N N . ILE A 1 87 ? 14.251 2.460 -5.577 1.00 98.19 87 ILE A N 1
ATOM 690 C CA . ILE A 1 87 ? 13.315 1.340 -5.531 1.00 98.19 87 ILE A CA 1
ATOM 691 C C . ILE A 1 87 ? 12.593 1.193 -6.867 1.00 98.19 87 ILE A C 1
ATOM 693 O O . ILE A 1 87 ? 12.251 2.179 -7.516 1.00 98.19 87 ILE A O 1
ATOM 697 N N . ASN A 1 88 ? 12.324 -0.051 -7.255 1.00 98.44 88 ASN A N 1
ATOM 698 C CA . ASN A 1 88 ? 11.451 -0.385 -8.379 1.00 98.44 88 ASN A CA 1
ATOM 699 C C . ASN A 1 88 ? 10.013 -0.655 -7.902 1.00 98.44 88 ASN A C 1
ATOM 701 O O . ASN A 1 88 ? 9.678 -0.441 -6.732 1.00 98.44 88 ASN A O 1
ATOM 705 N N . ALA A 1 89 ? 9.163 -1.174 -8.792 1.00 98.19 89 ALA A N 1
ATOM 706 C CA . ALA A 1 89 ? 7.774 -1.520 -8.487 1.00 98.19 89 ALA A CA 1
ATOM 707 C C . ALA A 1 89 ? 7.614 -2.430 -7.248 1.00 98.19 89 ALA A C 1
ATOM 709 O O . ALA A 1 89 ? 6.722 -2.207 -6.429 1.00 98.19 89 ALA A O 1
ATOM 710 N N . VAL A 1 90 ? 8.496 -3.419 -7.054 1.00 98.19 90 VAL A N 1
ATOM 711 C CA . VAL A 1 90 ? 8.454 -4.319 -5.883 1.00 98.19 90 VAL A CA 1
ATOM 712 C C . VAL A 1 90 ? 8.749 -3.550 -4.607 1.00 98.19 90 VAL A C 1
ATOM 714 O O . VAL A 1 90 ? 7.972 -3.618 -3.653 1.00 98.19 90 VAL A O 1
ATOM 717 N N . GLY A 1 91 ? 9.834 -2.773 -4.606 1.00 97.94 91 GLY A N 1
ATOM 718 C CA . GLY A 1 91 ? 10.183 -1.926 -3.470 1.00 97.94 91 GLY A CA 1
ATOM 719 C C . GLY A 1 91 ? 9.070 -0.929 -3.146 1.00 97.94 91 GLY A C 1
ATOM 720 O O . GLY A 1 91 ? 8.710 -0.767 -1.982 1.00 97.94 91 GLY A 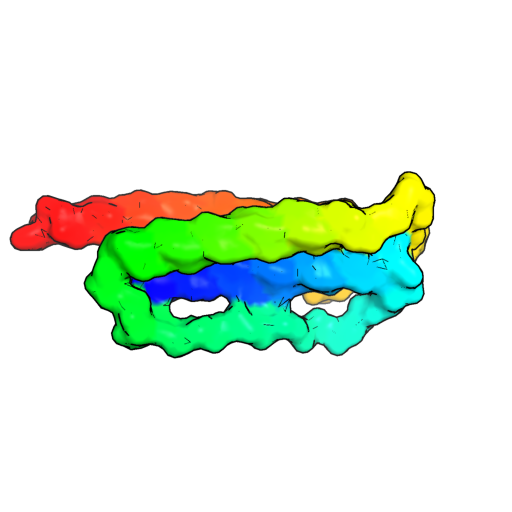O 1
ATOM 721 N N . ARG A 1 92 ? 8.442 -0.337 -4.170 1.00 97.50 92 ARG A N 1
ATOM 722 C CA . ARG A 1 92 ? 7.309 0.575 -3.996 1.00 97.50 92 ARG A CA 1
ATOM 723 C C . ARG A 1 92 ? 6.106 -0.118 -3.369 1.00 97.50 92 ARG A C 1
ATOM 725 O O . ARG A 1 92 ? 5.515 0.442 -2.453 1.00 97.50 92 ARG A O 1
ATOM 732 N N . PHE A 1 93 ? 5.756 -1.329 -3.785 1.00 97.88 93 PHE A N 1
ATOM 733 C CA . PHE A 1 93 ? 4.642 -2.060 -3.180 1.00 97.88 93 PHE A CA 1
ATOM 734 C C . PHE A 1 93 ? 4.917 -2.398 -1.705 1.00 97.88 93 PHE A C 1
ATOM 736 O O . PHE A 1 93 ? 4.106 -2.098 -0.828 1.00 97.88 93 PHE A O 1
ATOM 743 N N . VAL A 1 94 ? 6.099 -2.955 -1.421 1.00 97.25 94 VAL A N 1
ATOM 744 C CA . VAL A 1 94 ? 6.499 -3.379 -0.069 1.00 97.25 94 VAL A CA 1
ATOM 745 C C . VAL A 1 94 ? 6.630 -2.197 0.891 1.00 97.25 94 VAL A C 1
ATOM 747 O O . VAL A 1 94 ? 6.263 -2.327 2.057 1.00 97.25 94 VAL A O 1
ATOM 750 N N . LEU A 1 95 ? 7.078 -1.032 0.417 1.00 95.94 95 LEU A N 1
ATOM 751 C CA . LEU A 1 95 ? 7.190 0.181 1.231 1.00 95.94 95 LEU A CA 1
ATOM 752 C C . LEU A 1 95 ? 5.853 0.572 1.890 1.00 95.94 95 LEU A C 1
ATOM 754 O O . LEU A 1 95 ? 5.843 0.996 3.044 1.00 95.94 95 LEU A O 1
ATOM 758 N N . GLY A 1 96 ? 4.727 0.380 1.194 1.00 94.38 96 GLY A N 1
ATOM 759 C CA . GLY A 1 96 ? 3.396 0.626 1.754 1.00 94.38 96 GLY A CA 1
ATOM 760 C C . GLY A 1 96 ? 3.048 -0.329 2.899 1.00 94.38 96 GLY A C 1
ATOM 761 O O . GLY A 1 96 ? 2.511 0.095 3.917 1.00 94.38 96 GLY A O 1
ATOM 762 N N . PHE A 1 97 ? 3.407 -1.611 2.778 1.00 91.81 97 PHE A N 1
ATOM 763 C CA . PHE A 1 97 ? 3.203 -2.585 3.856 1.00 91.81 97 PHE A CA 1
ATOM 764 C C . PHE A 1 97 ? 4.128 -2.371 5.047 1.00 91.81 97 PHE A C 1
ATOM 766 O O . PHE A 1 97 ? 3.710 -2.569 6.185 1.00 91.81 97 PHE A O 1
ATOM 773 N N . TRP A 1 98 ? 5.380 -1.994 4.794 1.00 95.25 98 TRP A N 1
ATOM 774 C CA . TRP A 1 98 ? 6.309 -1.651 5.863 1.00 95.25 98 TRP A CA 1
ATOM 775 C C . TRP A 1 98 ? 5.765 -0.480 6.690 1.00 95.25 98 TRP A C 1
ATOM 777 O O . TRP A 1 98 ? 5.682 -0.583 7.911 1.00 95.25 98 TRP A O 1
ATOM 787 N N . HIS A 1 99 ? 5.269 0.563 6.020 1.00 93.94 99 HIS A N 1
ATOM 788 C CA . HIS A 1 99 ? 4.620 1.693 6.677 1.00 93.94 99 HIS A CA 1
ATOM 789 C C . HIS A 1 99 ? 3.399 1.267 7.515 1.00 93.94 99 HIS A C 1
ATOM 791 O O . HIS A 1 99 ? 3.276 1.667 8.670 1.00 93.94 99 HIS A O 1
ATOM 797 N N . ASP A 1 100 ? 2.518 0.405 6.988 1.00 91.62 100 ASP A N 1
ATOM 798 C CA . ASP A 1 100 ? 1.402 -0.160 7.767 1.00 91.62 100 ASP A CA 1
ATOM 799 C C . ASP A 1 100 ? 1.883 -0.894 9.029 1.00 91.62 100 ASP A C 1
ATOM 801 O O . ASP A 1 100 ? 1.286 -0.758 10.101 1.00 91.62 100 ASP A O 1
ATOM 805 N N . SER A 1 101 ? 2.960 -1.677 8.903 1.00 92.94 101 SER A N 1
ATOM 806 C CA . SER A 1 101 ? 3.534 -2.459 10.000 1.00 92.94 101 SER A CA 1
ATOM 807 C C . SER A 1 101 ? 4.059 -1.570 11.129 1.00 92.94 101 SER A C 1
ATOM 809 O O . SER A 1 101 ? 3.836 -1.881 12.301 1.00 92.94 101 SER A O 1
ATOM 811 N N . ASP A 1 102 ? 4.698 -0.447 10.800 1.00 94.75 102 ASP A N 1
ATOM 812 C CA . ASP A 1 102 ? 5.214 0.509 11.788 1.00 94.75 102 ASP A CA 1
ATOM 813 C C . ASP A 1 102 ? 4.093 1.138 12.638 1.00 94.75 102 ASP A C 1
ATOM 815 O O . ASP A 1 102 ? 4.300 1.498 13.801 1.00 94.75 102 ASP A O 1
ATOM 819 N N . HIS A 1 103 ? 2.864 1.184 12.114 1.00 95.69 103 HIS A N 1
ATOM 820 C CA . HIS A 1 103 ? 1.693 1.681 12.837 1.00 95.69 103 HIS A CA 1
ATOM 821 C C . HIS A 1 103 ? 0.982 0.633 13.709 1.00 95.69 103 HIS A C 1
ATOM 823 O O . HIS A 1 103 ? 0.094 1.000 14.486 1.00 95.69 103 HIS A O 1
ATOM 829 N N . LEU A 1 104 ? 1.369 -0.649 13.676 1.00 93.12 104 LEU A N 1
ATOM 830 C CA . LEU A 1 104 ? 0.738 -1.685 14.513 1.00 93.12 104 LEU A CA 1
ATOM 831 C C . LEU A 1 104 ? 0.845 -1.373 16.012 1.00 93.12 104 LEU A C 1
ATOM 833 O O . LEU A 1 104 ? -0.115 -1.583 16.759 1.00 93.12 104 LEU A O 1
ATOM 837 N N . GLY A 1 105 ? 1.979 -0.817 16.450 1.00 92.94 105 GLY A N 1
ATOM 838 C CA . GLY A 1 105 ? 2.163 -0.373 17.834 1.00 92.94 105 GLY A CA 1
ATOM 839 C C . GLY A 1 105 ? 1.197 0.750 18.222 1.00 92.94 105 GLY A C 1
ATOM 840 O O . GLY A 1 105 ? 0.613 0.722 19.305 1.00 92.94 105 GLY A O 1
ATOM 841 N N . GLN A 1 106 ? 0.959 1.699 17.314 1.00 93.44 106 GLN A N 1
ATOM 842 C CA . GLN A 1 106 ? 0.013 2.794 17.529 1.00 93.44 106 GLN A CA 1
ATOM 843 C C . GLN A 1 106 ? -1.437 2.292 17.577 1.00 93.44 106 GLN A C 1
ATOM 845 O O . GLN A 1 106 ? 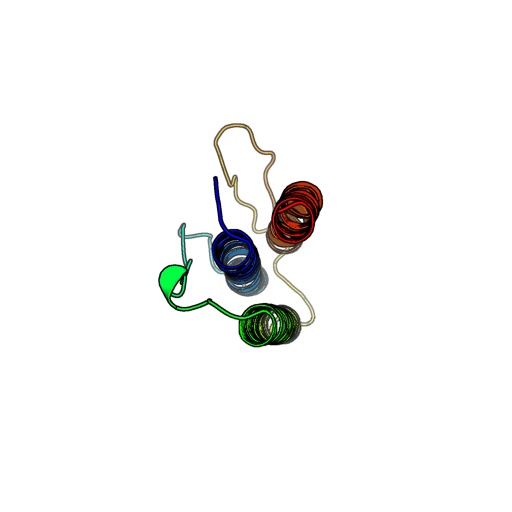-2.206 2.734 18.427 1.00 93.44 106 GLN A O 1
ATOM 850 N N . ILE A 1 107 ? -1.802 1.330 16.723 1.00 93.06 107 ILE A N 1
ATOM 851 C CA . ILE A 1 107 ? -3.119 0.674 16.762 1.00 93.06 107 ILE A CA 1
ATOM 852 C C . ILE A 1 107 ? -3.329 -0.014 18.115 1.00 93.06 107 ILE A C 1
ATOM 854 O O . ILE A 1 107 ? -4.366 0.184 18.754 1.00 93.06 107 ILE A O 1
ATOM 858 N N . ALA A 1 108 ? -2.344 -0.796 18.569 1.00 92.50 108 ALA A N 1
ATOM 859 C CA . ALA A 1 108 ? -2.403 -1.474 19.861 1.00 92.50 108 ALA A CA 1
ATOM 860 C C . ALA A 1 108 ? -2.571 -0.472 21.013 1.00 92.50 108 ALA A C 1
ATOM 862 O O . ALA A 1 108 ? -3.377 -0.696 21.919 1.00 92.50 108 ALA A O 1
ATOM 863 N N . GLU A 1 109 ? -1.872 0.660 20.939 1.00 92.38 109 GLU A N 1
ATOM 864 C CA . GLU A 1 109 ? -1.966 1.728 21.926 1.00 92.38 109 GLU A CA 1
ATOM 865 C C . GLU A 1 109 ? -3.341 2.408 21.943 1.00 92.38 109 GLU A C 1
ATOM 867 O O . GLU A 1 109 ? -3.931 2.554 23.014 1.00 92.38 109 GLU A O 1
ATOM 872 N N . CYS A 1 110 ? -3.903 2.756 20.780 1.00 91.81 110 CYS A N 1
ATOM 873 C CA . CYS A 1 110 ? -5.254 3.319 20.687 1.00 91.81 110 CYS A CA 1
ATOM 874 C C . CYS A 1 110 ? -6.298 2.377 21.309 1.00 91.81 110 CYS A C 1
ATOM 876 O O . CYS A 1 110 ? -7.179 2.820 22.048 1.00 91.81 110 CYS A O 1
ATOM 878 N N . VAL A 1 111 ? -6.188 1.069 21.052 1.00 89.19 111 VAL A N 1
ATOM 879 C CA . VAL A 1 111 ? -7.084 0.056 21.634 1.00 89.19 111 VAL A CA 1
ATOM 880 C C . VAL A 1 111 ? -6.882 -0.070 23.145 1.00 89.19 111 VAL A C 1
ATOM 882 O O . VAL A 1 111 ? -7.862 -0.210 23.877 1.00 89.19 111 VAL A O 1
ATOM 885 N N . ARG A 1 112 ? -5.635 -0.021 23.628 1.00 91.12 112 ARG A N 1
ATOM 886 C CA . ARG A 1 112 ? -5.323 -0.062 25.063 1.00 91.12 112 ARG A CA 1
ATOM 887 C C . ARG A 1 112 ? -5.944 1.127 25.793 1.00 91.12 112 ARG A C 1
ATOM 889 O O . ARG A 1 112 ? -6.623 0.923 26.795 1.00 91.12 112 ARG A O 1
ATOM 896 N N . GLN A 1 113 ? -5.759 2.338 25.267 1.00 87.25 113 GLN A N 1
ATOM 897 C CA . GLN A 1 113 ? -6.325 3.566 25.836 1.00 87.25 113 GLN A CA 1
ATOM 898 C C . GLN A 1 113 ? -7.858 3.520 25.872 1.00 87.25 113 GLN A C 1
ATOM 900 O O . GLN A 1 113 ? -8.450 3.897 26.876 1.00 87.25 113 GLN A O 1
ATOM 905 N N . ALA A 1 114 ? -8.498 2.986 24.828 1.00 84.31 114 ALA A N 1
ATOM 906 C CA . ALA A 1 114 ? -9.955 2.861 24.762 1.00 84.31 114 ALA A CA 1
ATOM 907 C C . ALA A 1 114 ? -10.554 1.839 25.749 1.00 84.31 114 ALA A C 1
ATOM 909 O O . ALA A 1 114 ? -11.743 1.911 26.036 1.00 84.31 114 ALA A O 1
ATOM 910 N N . LYS A 1 115 ? -9.765 0.870 26.237 1.00 81.56 115 LYS A N 1
ATOM 911 C CA . LYS A 1 115 ? -10.202 -0.145 27.218 1.00 81.56 115 LYS A CA 1
ATOM 912 C C . LYS A 1 115 ? -9.894 0.225 28.671 1.00 81.56 115 LYS A C 1
ATOM 914 O O . LYS A 1 115 ? -10.428 -0.410 29.573 1.00 81.56 115 LYS A O 1
ATOM 919 N N . GLY A 1 116 ? -8.950 1.143 28.884 1.00 64.94 116 GLY A N 1
ATOM 920 C CA . GLY A 1 116 ? -8.483 1.564 30.208 1.00 64.94 116 GLY A CA 1
ATOM 921 C C . GLY A 1 116 ? -9.187 2.803 30.765 1.00 64.94 116 GLY A C 1
ATOM 922 O O . GLY A 1 116 ? -8.822 3.242 31.853 1.00 64.94 116 GLY A O 1
ATOM 923 N N . GLY A 1 117 ? -10.137 3.370 30.018 1.00 50.00 117 GLY A N 1
ATOM 924 C CA . GLY A 1 117 ? -11.099 4.369 30.491 1.00 50.00 117 GLY A CA 1
ATOM 925 C C . GLY A 1 117 ? -12.461 3.731 30.700 1.00 50.00 117 GLY A C 1
ATOM 926 O O . GLY A 1 117 ? -13.164 4.192 31.622 1.00 50.00 117 GLY A O 1
#